Protein AF-X1SQZ1-F1 (afdb_monomer)

Mean predicted aligned error: 6.42 Å

Secondary structure (DSSP, 8-state):
-----------SSTTHHHHHTT-------PPPS-GGGTTTTTTSTT--GGG--HHHHHHHHHHHHHHHHHHTT-SSPPPPPPHHHHHHHHHHTT-HHHHHHTT-----SS--TT-

Sequence (115 aa):
MTPSISQDIVSASDNYPFFCKGIPSLCIFRKNPDPRLGRGYGHTSADTFDKIDPLDAKLSLAFALVFISHFSNIERLPEKLAQREVIEILQNNKLEESLKKLEKWPFNNTSSPFF

Foldseek 3Di:
DDDDDDLADDCPDPCNVVVLQQHDDDDDDDDDPDCVCPPPCPPHPPPDPVPDDPVVVVVVVVVVVVVVVVVVPDPDDDDGDDNVVSVVSCVVNVNQVVCVVVVNDPDDPDDDPPD

Structure (mmCIF, N/CA/C/O backbone):
data_AF-X1SQZ1-F1
#
_entry.id   AF-X1SQZ1-F1
#
loop_
_atom_site.group_PDB
_atom_site.id
_atom_site.type_symbol
_atom_site.label_atom_id
_atom_site.label_alt_id
_atom_site.label_comp_id
_atom_site.label_asym_id
_atom_site.label_entity_id
_atom_site.label_seq_id
_atom_site.pdbx_PDB_ins_code
_atom_site.Cartn_x
_atom_site.Cartn_y
_atom_site.Cartn_z
_atom_site.occupancy
_atom_site.B_iso_or_equiv
_atom_site.auth_seq_id
_atom_site.auth_comp_id
_atom_site.auth_asym_id
_atom_site.auth_atom_id
_atom_site.pdbx_PDB_model_num
ATOM 1 N N . MET A 1 1 ? 20.198 -4.141 2.141 1.00 60.88 1 MET A N 1
ATOM 2 C CA . MET A 1 1 ? 19.161 -3.089 2.109 1.00 60.88 1 MET A CA 1
ATOM 3 C C . MET A 1 1 ? 18.489 -3.079 3.470 1.00 60.88 1 MET A C 1
ATOM 5 O O . MET A 1 1 ? 18.022 -4.131 3.884 1.00 60.88 1 MET A O 1
ATOM 9 N N . THR A 1 2 ? 18.521 -1.968 4.204 1.00 68.88 2 THR A N 1
ATOM 10 C CA . THR A 1 2 ? 17.888 -1.901 5.532 1.00 68.88 2 THR A CA 1
ATOM 11 C C . THR A 1 2 ? 16.415 -1.536 5.351 1.00 68.88 2 THR A C 1
ATOM 13 O O . THR A 1 2 ? 16.147 -0.531 4.686 1.00 68.88 2 THR A O 1
ATOM 16 N N . PRO A 1 3 ? 15.460 -2.325 5.877 1.00 76.94 3 PRO A N 1
ATOM 17 C CA . PRO A 1 3 ? 14.054 -1.946 5.839 1.00 76.94 3 PRO A CA 1
ATOM 18 C C . PRO A 1 3 ? 13.849 -0.633 6.604 1.00 76.94 3 PRO A C 1
ATOM 20 O O . PRO A 1 3 ? 14.527 -0.363 7.59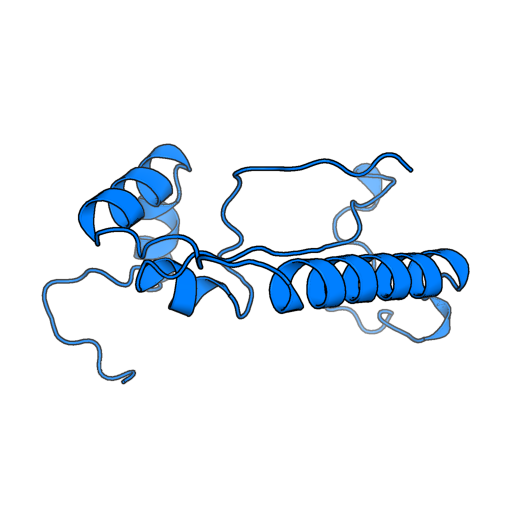5 1.00 76.94 3 PRO A O 1
ATOM 23 N N . SER A 1 4 ? 12.916 0.191 6.136 1.00 84.38 4 SER A N 1
ATOM 24 C CA . SER A 1 4 ? 12.542 1.447 6.785 1.00 84.38 4 SER A CA 1
ATOM 25 C C . SER A 1 4 ? 11.033 1.523 6.917 1.00 84.38 4 SER A C 1
ATOM 27 O O . SER A 1 4 ? 10.321 1.150 5.986 1.00 84.38 4 SER A O 1
ATOM 29 N N . ILE A 1 5 ? 10.562 2.046 8.042 1.00 87.25 5 ILE A N 1
ATOM 30 C CA . ILE A 1 5 ? 9.144 2.286 8.297 1.00 87.25 5 ILE A CA 1
ATOM 31 C C . ILE A 1 5 ? 8.864 3.766 8.028 1.00 87.25 5 ILE A C 1
ATOM 33 O O . ILE A 1 5 ? 9.638 4.622 8.456 1.00 87.25 5 ILE A O 1
ATOM 37 N N . SER A 1 6 ? 7.776 4.053 7.316 1.00 86.94 6 SER A N 1
ATOM 38 C CA . SER A 1 6 ? 7.252 5.409 7.130 1.00 86.94 6 SER A CA 1
ATOM 39 C C . SER A 1 6 ? 5.815 5.488 7.642 1.00 86.94 6 SER A C 1
ATOM 41 O O . SER A 1 6 ? 5.105 4.483 7.650 1.00 86.94 6 SER A O 1
ATOM 43 N N . GLN A 1 7 ? 5.405 6.684 8.065 1.00 87.62 7 GLN A N 1
ATOM 44 C CA . GLN A 1 7 ? 4.016 7.021 8.394 1.00 87.62 7 GLN A CA 1
ATOM 45 C C . GLN A 1 7 ? 3.293 7.714 7.226 1.00 87.62 7 GLN A C 1
ATOM 47 O O . GLN A 1 7 ? 2.155 8.155 7.387 1.00 87.62 7 GLN A O 1
ATOM 52 N N . ASP A 1 8 ? 3.938 7.801 6.058 1.00 88.94 8 ASP A N 1
ATOM 53 C CA . ASP A 1 8 ? 3.327 8.358 4.854 1.00 88.94 8 ASP A CA 1
ATOM 54 C C . ASP A 1 8 ? 2.103 7.539 4.431 1.00 88.94 8 ASP A C 1
ATOM 56 O O . ASP A 1 8 ? 2.113 6.303 4.417 1.00 88.94 8 ASP A O 1
ATOM 60 N N . ILE A 1 9 ? 1.051 8.237 4.012 1.00 91.19 9 ILE A N 1
ATOM 61 C CA . ILE A 1 9 ? -0.181 7.596 3.555 1.00 91.19 9 ILE A CA 1
ATOM 62 C C . ILE A 1 9 ? -0.108 7.305 2.056 1.00 91.19 9 ILE A C 1
ATOM 64 O O . ILE A 1 9 ? -0.047 8.207 1.219 1.00 91.19 9 ILE A O 1
ATOM 68 N N . VAL A 1 10 ? -0.194 6.020 1.710 1.00 89.62 10 VAL A N 1
ATOM 69 C CA . VAL A 1 10 ? -0.298 5.550 0.325 1.00 89.62 10 VAL A CA 1
ATOM 70 C C . VAL A 1 10 ? -1.764 5.600 -0.112 1.00 89.62 10 VAL A C 1
ATOM 72 O O . VAL A 1 10 ? -2.532 4.681 0.147 1.00 89.62 10 VAL A O 1
ATOM 75 N N . SER A 1 11 ? -2.168 6.688 -0.772 1.00 90.12 11 SER A N 1
ATOM 76 C CA . SER A 1 11 ? -3.554 6.894 -1.236 1.00 90.12 11 SER A CA 1
ATOM 77 C C . SER A 1 11 ? -3.877 6.278 -2.604 1.00 90.12 11 SER A C 1
ATOM 79 O O . SER A 1 11 ? -5.022 6.309 -3.052 1.00 90.12 11 SER A O 1
ATOM 81 N N . ALA A 1 12 ? -2.871 5.727 -3.283 1.00 88.31 12 ALA A N 1
ATOM 82 C CA . ALA A 1 12 ? -2.979 5.114 -4.606 1.00 88.31 12 ALA A CA 1
ATOM 83 C C . ALA A 1 12 ? -2.655 3.609 -4.552 1.00 88.31 12 ALA A C 1
ATOM 85 O O . ALA A 1 12 ? -1.843 3.119 -5.331 1.00 88.31 12 ALA A O 1
ATOM 86 N N . SER A 1 13 ? -3.249 2.908 -3.585 1.00 90.75 13 SER A N 1
ATOM 87 C CA . SER A 1 13 ? -3.163 1.456 -3.404 1.00 90.75 13 SER A CA 1
ATOM 88 C C . SER A 1 13 ? -4.441 0.937 -2.733 1.00 90.75 13 SER A C 1
ATOM 90 O O . SER A 1 13 ? -5.232 1.718 -2.194 1.00 90.75 13 SER A O 1
ATOM 92 N N . ASP A 1 14 ? -4.644 -0.377 -2.752 1.00 91.94 14 ASP A N 1
ATOM 93 C CA . ASP A 1 14 ? -5.883 -1.032 -2.309 1.00 91.94 14 ASP A CA 1
ATOM 94 C C . ASP A 1 14 ? -6.128 -0.938 -0.798 1.00 91.94 14 ASP A C 1
ATOM 96 O O . ASP A 1 14 ? -7.251 -1.114 -0.329 1.00 91.94 14 ASP A O 1
ATOM 100 N N . ASN A 1 15 ? -5.098 -0.627 -0.007 1.00 92.25 15 ASN A N 1
ATOM 101 C CA . ASN A 1 15 ? -5.245 -0.434 1.436 1.00 92.25 15 ASN A CA 1
ATOM 102 C C . ASN A 1 15 ? -6.032 0.843 1.783 1.00 92.25 15 ASN A C 1
ATOM 104 O O . ASN A 1 15 ? -6.589 0.946 2.878 1.00 92.25 15 ASN A O 1
ATOM 108 N N . TYR A 1 16 ? -6.058 1.828 0.880 1.00 93.44 16 TYR A N 1
ATOM 109 C CA . TYR A 1 16 ? -6.527 3.174 1.194 1.00 93.44 16 TYR A CA 1
ATOM 110 C C . TYR A 1 16 ? -8.000 3.228 1.641 1.00 93.44 16 TYR A C 1
ATOM 112 O O . TYR A 1 16 ? -8.265 3.827 2.684 1.00 93.44 16 TYR A O 1
ATOM 120 N N . PRO A 1 17 ? -8.966 2.558 0.976 1.00 93.50 17 PRO A N 1
ATOM 121 C CA . PRO A 1 17 ? -10.352 2.537 1.446 1.00 93.50 17 PRO A CA 1
ATOM 122 C C . PRO A 1 17 ? -10.517 1.949 2.856 1.00 93.50 17 PRO A C 1
ATOM 124 O O . PRO A 1 17 ? -11.337 2.442 3.632 1.00 93.50 17 PRO A O 1
ATOM 127 N N . PHE A 1 18 ? -9.717 0.941 3.225 1.00 94.44 18 PHE A N 1
ATOM 128 C CA . PHE A 1 18 ? -9.725 0.360 4.573 1.00 94.44 18 PHE A CA 1
ATOM 129 C C . PHE A 1 18 ? -9.197 1.358 5.606 1.00 94.44 18 PHE A C 1
ATOM 131 O O . PHE A 1 18 ? -9.842 1.577 6.635 1.00 94.44 18 PHE A O 1
ATOM 138 N N . PHE A 1 19 ? -8.089 2.034 5.290 1.00 94.88 19 PHE A N 1
ATOM 139 C CA . PHE A 1 19 ? -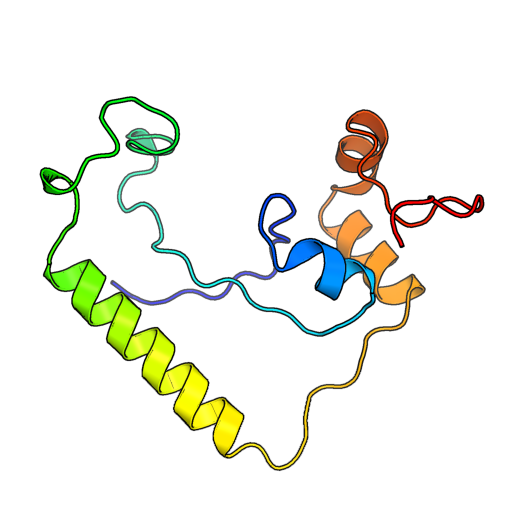7.565 3.129 6.105 1.00 94.88 19 PHE A CA 1
ATOM 140 C C . PHE A 1 19 ? -8.601 4.248 6.297 1.00 94.88 19 PHE A C 1
ATOM 142 O O . PHE A 1 19 ? -8.807 4.703 7.419 1.00 94.88 19 PHE A O 1
ATOM 149 N N . CYS A 1 20 ? -9.324 4.644 5.244 1.00 94.75 20 CYS A N 1
ATOM 150 C CA . CYS A 1 20 ? -10.387 5.652 5.333 1.00 94.75 20 CYS A CA 1
ATOM 151 C C . CYS A 1 20 ? -11.538 5.229 6.248 1.00 94.75 20 CYS A C 1
ATOM 153 O O . CYS A 1 20 ? -12.197 6.071 6.857 1.00 94.75 20 CYS A O 1
ATOM 155 N N . LYS A 1 21 ? -11.776 3.921 6.371 1.00 95.12 21 LYS A N 1
ATOM 156 C CA . LYS A 1 21 ? -12.720 3.366 7.339 1.00 95.12 21 LYS A CA 1
ATOM 157 C C . LYS A 1 21 ? -12.116 3.233 8.733 1.00 95.12 21 LYS A C 1
ATOM 159 O O . LYS A 1 21 ? -12.833 2.763 9.597 1.00 95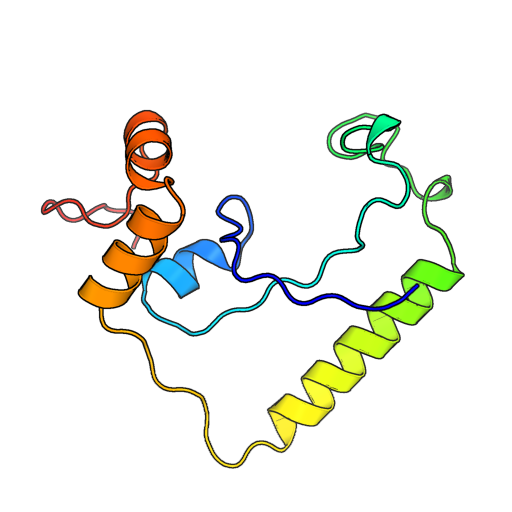.12 21 LYS A O 1
ATOM 164 N N . GLY A 1 22 ? -10.872 3.637 8.980 1.00 95.81 22 GLY A N 1
ATOM 165 C CA . GLY A 1 22 ? -10.188 3.540 10.272 1.00 95.81 22 GLY A CA 1
ATOM 166 C C . GLY A 1 22 ? -9.545 2.181 10.541 1.00 95.81 22 GLY A C 1
ATOM 167 O O . GLY A 1 22 ? -9.081 1.939 11.649 1.00 95.81 22 GLY A O 1
ATOM 168 N N . ILE A 1 23 ? -9.523 1.273 9.563 1.00 94.81 23 ILE A N 1
ATOM 169 C CA . ILE A 1 23 ? -8.891 -0.037 9.726 1.00 94.81 23 ILE A CA 1
ATOM 170 C C . ILE A 1 23 ? -7.368 0.155 9.643 1.00 94.81 23 ILE A C 1
ATOM 172 O O . ILE A 1 23 ? -6.886 0.684 8.635 1.00 94.81 23 ILE A O 1
ATOM 176 N N . PRO A 1 24 ? -6.600 -0.266 10.666 1.00 89.88 24 PRO A N 1
ATOM 177 C CA . PRO A 1 24 ? -5.144 -0.248 10.622 1.00 89.88 24 PRO A CA 1
ATOM 178 C C . PRO A 1 24 ? -4.643 -0.996 9.387 1.00 89.88 24 PRO A C 1
ATOM 180 O O . PRO A 1 24 ? -5.023 -2.140 9.142 1.00 89.88 24 PRO A O 1
ATOM 183 N N . SER A 1 25 ? -3.806 -0.340 8.589 1.00 88.88 25 SER A N 1
ATOM 184 C CA . SER A 1 25 ? -3.302 -0.897 7.336 1.00 88.88 25 SER A CA 1
ATOM 185 C C . SER A 1 25 ? -1.821 -0.592 7.177 1.00 88.88 25 SER A C 1
ATOM 187 O O . SER A 1 25 ? -1.319 0.391 7.721 1.00 88.88 25 SER A O 1
ATOM 189 N N . LEU A 1 26 ? -1.127 -1.442 6.428 1.00 87.19 26 LEU A N 1
ATOM 190 C CA . LEU A 1 26 ? 0.275 -1.263 6.084 1.00 87.19 26 LEU A CA 1
ATOM 191 C C . LEU A 1 26 ? 0.469 -1.551 4.598 1.00 87.19 26 LEU A C 1
ATOM 193 O O . LEU A 1 26 ? -0.201 -2.413 4.031 1.00 87.19 26 LEU A O 1
ATOM 197 N N . CYS A 1 27 ? 1.416 -0.851 3.984 1.00 88.19 27 CYS A N 1
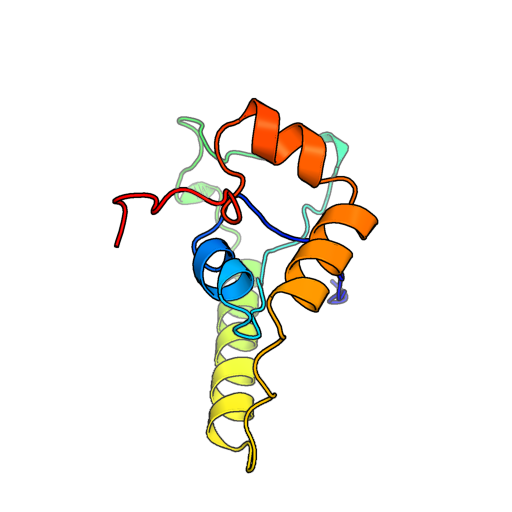ATOM 198 C CA . CYS A 1 27 ? 1.890 -1.159 2.642 1.00 88.19 27 CYS A CA 1
ATOM 199 C C . CYS A 1 27 ? 3.354 -1.561 2.705 1.00 88.19 27 CYS A C 1
ATOM 201 O O . CYS A 1 27 ? 4.166 -0.876 3.325 1.00 88.19 27 CYS A O 1
ATOM 203 N N . ILE A 1 28 ? 3.688 -2.646 2.013 1.00 86.44 28 ILE A N 1
ATOM 204 C CA . ILE A 1 28 ? 5.067 -3.086 1.833 1.00 86.44 28 ILE A CA 1
ATOM 205 C C . ILE A 1 28 ? 5.417 -2.852 0.372 1.00 86.44 28 ILE A C 1
ATOM 207 O O . ILE A 1 28 ? 4.788 -3.409 -0.523 1.00 86.44 28 ILE A O 1
ATOM 211 N N . PHE A 1 29 ? 6.424 -2.024 0.136 1.00 84.44 29 PHE A N 1
ATOM 212 C CA . PHE A 1 29 ? 6.960 -1.774 -1.193 1.00 84.44 29 PHE A CA 1
ATOM 213 C C . PHE A 1 29 ? 8.482 -1.802 -1.144 1.00 84.44 29 PHE A C 1
ATOM 215 O O . PHE A 1 29 ? 9.107 -1.447 -0.141 1.00 84.44 29 PHE A O 1
ATOM 222 N N . ARG A 1 30 ? 9.095 -2.212 -2.254 1.00 79.62 30 ARG A N 1
ATOM 223 C CA . ARG A 1 30 ? 10.535 -2.054 -2.436 1.00 79.62 30 ARG A CA 1
ATOM 224 C C . ARG A 1 30 ? 10.833 -0.559 -2.531 1.00 79.62 30 ARG A C 1
ATOM 226 O O . ARG A 1 30 ? 10.257 0.145 -3.356 1.00 79.62 30 ARG A O 1
ATOM 233 N N . LYS A 1 31 ? 11.749 -0.065 -1.700 1.00 74.00 31 LYS A N 1
ATOM 234 C CA . LYS A 1 31 ? 12.252 1.305 -1.834 1.00 74.00 31 LYS A CA 1
ATOM 235 C C . LYS A 1 31 ? 13.060 1.403 -3.130 1.00 74.00 31 LYS A C 1
ATOM 237 O O . LYS A 1 31 ? 13.950 0.585 -3.344 1.00 74.00 31 LYS A O 1
ATOM 242 N N . ASN A 1 32 ? 12.784 2.394 -3.979 1.00 68.25 32 ASN A N 1
ATOM 243 C CA . ASN A 1 32 ? 13.610 2.605 -5.169 1.00 68.25 32 ASN A CA 1
ATOM 244 C C . ASN A 1 32 ? 15.061 2.884 -4.739 1.00 68.25 32 ASN A C 1
ATOM 246 O O . ASN A 1 32 ? 15.284 3.801 -3.943 1.00 68.25 32 ASN A O 1
ATOM 250 N N . PRO A 1 33 ? 16.046 2.101 -5.219 1.00 60.34 33 PRO A N 1
ATOM 251 C CA . PRO A 1 33 ? 17.436 2.264 -4.806 1.00 60.34 33 PRO A CA 1
ATOM 252 C C . PRO A 1 33 ? 18.059 3.542 -5.377 1.00 60.34 33 PRO A C 1
ATOM 254 O O . PRO A 1 33 ? 18.986 4.079 -4.777 1.00 60.34 33 PRO A O 1
ATOM 257 N N . ASP A 1 34 ? 17.531 4.050 -6.496 1.00 67.44 34 ASP A N 1
ATOM 258 C CA . ASP A 1 34 ? 18.008 5.273 -7.130 1.00 67.44 34 ASP A CA 1
ATOM 259 C C . ASP A 1 34 ? 16.847 6.248 -7.398 1.00 67.44 34 ASP A C 1
ATOM 261 O O . ASP A 1 34 ? 16.071 6.042 -8.337 1.00 67.44 34 ASP A O 1
ATOM 265 N N . PRO A 1 35 ? 16.711 7.328 -6.608 1.00 61.50 35 PRO A N 1
ATOM 266 C CA . PRO A 1 35 ? 15.682 8.341 -6.833 1.00 61.50 35 PRO A CA 1
ATOM 267 C C . PRO A 1 35 ? 15.847 9.082 -8.172 1.00 61.50 35 PRO A C 1
ATOM 269 O O . PRO A 1 35 ? 14.881 9.674 -8.653 1.00 61.50 35 PRO A O 1
ATOM 272 N N . ARG A 1 36 ? 17.024 9.019 -8.818 1.00 64.06 36 ARG A N 1
ATOM 273 C CA . ARG A 1 36 ? 17.259 9.599 -10.155 1.00 64.06 36 ARG A CA 1
ATOM 274 C C . ARG A 1 36 ? 16.565 8.811 -11.266 1.00 64.06 36 ARG A C 1
ATOM 276 O O . ARG A 1 36 ? 16.289 9.377 -12.316 1.00 64.06 36 ARG A O 1
ATOM 283 N N . LEU A 1 37 ? 16.255 7.533 -11.034 1.00 67.44 37 LEU A N 1
ATOM 284 C CA . LEU A 1 37 ? 15.511 6.683 -11.973 1.00 67.44 37 LEU A CA 1
ATOM 285 C C . LEU A 1 37 ? 13.987 6.909 -11.898 1.00 67.44 37 LEU A C 1
ATOM 287 O O . LEU A 1 37 ? 13.217 6.235 -12.584 1.00 67.44 37 LEU A O 1
ATOM 291 N N . GLY A 1 38 ? 13.530 7.852 -11.066 1.00 72.31 38 GLY A N 1
ATOM 292 C CA . GLY A 1 38 ? 12.117 8.186 -10.924 1.00 72.31 38 GLY A CA 1
ATOM 293 C C . GLY A 1 38 ? 11.290 7.015 -10.386 1.00 72.31 38 GLY A C 1
ATOM 294 O O . GLY A 1 38 ? 11.639 6.402 -9.376 1.00 72.31 38 GLY A O 1
ATOM 295 N N . ARG A 1 39 ? 10.163 6.718 -11.048 1.00 72.69 39 ARG A N 1
ATOM 296 C CA . ARG A 1 39 ? 9.249 5.617 -10.683 1.00 72.69 39 ARG A CA 1
ATOM 297 C C . ARG A 1 39 ? 9.658 4.252 -11.262 1.00 72.69 39 ARG A C 1
ATOM 299 O O . ARG A 1 39 ? 8.934 3.282 -11.060 1.00 72.69 39 ARG A O 1
ATOM 306 N N . GLY A 1 40 ? 10.809 4.152 -11.931 1.00 83.50 40 GLY A N 1
ATOM 307 C CA . GLY A 1 40 ? 11.235 2.923 -12.604 1.00 83.50 40 GLY A CA 1
ATOM 308 C C . GLY A 1 40 ? 10.376 2.613 -13.834 1.00 83.50 40 GLY A C 1
ATOM 309 O O . GLY A 1 40 ? 9.971 3.526 -14.548 1.00 83.50 40 GLY A O 1
ATOM 310 N N . TYR A 1 41 ? 10.107 1.327 -14.078 1.00 88.38 41 TYR A N 1
ATOM 311 C CA . TYR A 1 41 ? 9.367 0.854 -15.258 1.00 88.38 41 TYR A CA 1
ATOM 312 C C . TYR A 1 41 ? 7.840 0.834 -15.091 1.00 88.38 41 TYR A C 1
ATOM 314 O O . TYR A 1 41 ? 7.136 0.596 -16.070 1.00 88.38 41 TYR A O 1
ATOM 322 N N . GLY A 1 42 ? 7.319 1.094 -13.888 1.00 86.56 42 GLY A N 1
ATOM 323 C CA . GLY A 1 42 ? 5.885 1.002 -13.612 1.00 86.56 42 GLY A CA 1
ATOM 324 C C . GLY A 1 42 ? 5.050 1.894 -14.534 1.00 86.56 42 GLY A C 1
ATOM 325 O O . GLY A 1 42 ? 5.416 3.040 -14.794 1.00 86.56 42 GLY A O 1
ATOM 326 N N . HIS A 1 43 ? 3.909 1.372 -14.996 1.00 88.69 43 HIS A N 1
ATOM 327 C CA . HIS A 1 43 ? 3.002 2.049 -15.940 1.00 88.69 43 HIS A CA 1
ATOM 328 C C . HIS A 1 43 ? 3.638 2.335 -17.318 1.00 88.69 43 HIS A C 1
ATOM 330 O O . HIS A 1 43 ? 3.212 3.249 -18.026 1.00 88.69 43 HIS A O 1
ATOM 336 N N . THR A 1 44 ? 4.645 1.555 -17.721 1.00 90.56 44 THR A N 1
ATOM 337 C CA . THR A 1 44 ? 5.235 1.607 -19.067 1.00 90.56 44 THR A CA 1
ATOM 338 C C . THR A 1 44 ? 5.180 0.236 -19.731 1.00 90.56 44 THR A C 1
ATOM 340 O O . THR A 1 44 ? 5.033 -0.784 -19.064 1.00 90.56 44 THR A O 1
ATOM 343 N N . SER A 1 45 ? 5.361 0.187 -21.051 1.00 95.00 45 SER A N 1
ATOM 344 C CA . SER A 1 45 ? 5.516 -1.084 -21.772 1.00 95.00 45 SER A CA 1
ATOM 345 C C . SER A 1 45 ? 6.791 -1.852 -21.401 1.00 95.00 45 SER A C 1
ATOM 347 O O . SER A 1 45 ? 6.923 -3.012 -21.777 1.00 95.00 45 SER A O 1
ATOM 349 N N . ALA A 1 46 ? 7.724 -1.221 -20.680 1.00 92.12 46 ALA A N 1
ATOM 350 C CA . ALA A 1 46 ? 8.948 -1.839 -20.186 1.00 92.12 46 ALA A CA 1
ATOM 351 C C . ALA A 1 46 ? 8.782 -2.494 -18.799 1.00 92.12 46 ALA A C 1
ATOM 353 O O . ALA A 1 46 ? 9.766 -2.991 -18.252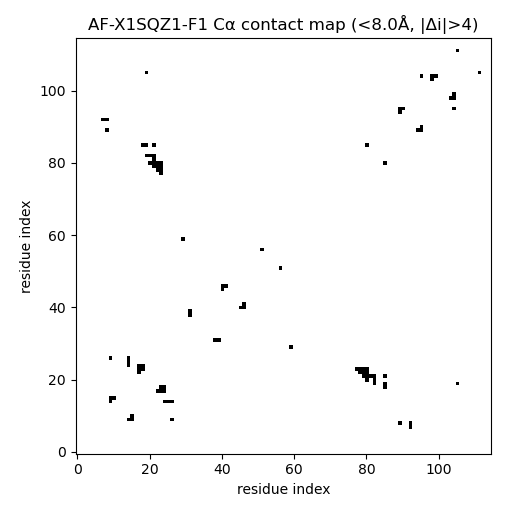 1.00 92.12 46 ALA A O 1
ATOM 354 N N . ASP A 1 47 ? 7.571 -2.492 -18.223 1.00 91.25 47 ASP A N 1
ATOM 355 C CA . ASP A 1 47 ? 7.236 -3.234 -16.999 1.00 91.25 47 ASP A CA 1
ATOM 356 C C . ASP A 1 47 ? 7.108 -4.738 -17.300 1.00 91.25 47 ASP A C 1
ATOM 358 O O . ASP A 1 47 ? 6.019 -5.300 -17.426 1.00 91.25 47 ASP A O 1
ATOM 362 N N . THR A 1 48 ? 8.256 -5.371 -17.541 1.00 94.38 48 THR A N 1
ATOM 363 C CA . THR A 1 48 ? 8.368 -6.737 -18.059 1.00 94.38 48 THR A CA 1
ATOM 364 C C . THR A 1 48 ? 9.148 -7.647 -17.111 1.00 94.38 48 THR A C 1
ATOM 366 O O . THR A 1 48 ? 9.916 -7.204 -16.256 1.00 94.38 48 THR A O 1
ATOM 369 N N . PHE A 1 49 ? 8.958 -8.961 -17.267 1.00 95.38 49 PHE A N 1
ATOM 370 C CA . PHE A 1 49 ? 9.522 -9.984 -16.379 1.00 95.38 49 PHE A CA 1
ATOM 371 C C . PHE A 1 49 ? 11.050 -9.911 -16.232 1.00 95.38 49 PHE A C 1
ATOM 373 O O . PHE A 1 49 ? 11.578 -10.144 -15.149 1.00 95.38 49 PHE A O 1
ATOM 380 N N . ASP A 1 50 ? 11.771 -9.537 -17.290 1.00 95.00 50 ASP A N 1
ATOM 381 C CA . ASP A 1 50 ? 13.233 -9.410 -17.279 1.00 95.00 50 ASP A CA 1
ATOM 382 C C . ASP A 1 50 ? 13.753 -8.279 -16.370 1.00 95.00 50 ASP A C 1
ATOM 384 O O . ASP A 1 50 ? 14.958 -8.191 -16.135 1.00 95.00 50 ASP A O 1
ATOM 388 N N . LYS A 1 51 ? 12.869 -7.419 -15.844 1.00 90.12 51 LYS A N 1
ATOM 389 C CA . LYS A 1 51 ? 13.213 -6.360 -14.880 1.00 90.12 51 LYS A CA 1
ATOM 390 C C . LYS A 1 51 ? 13.078 -6.799 -13.422 1.00 90.12 51 LYS A C 1
ATOM 392 O O . LYS A 1 51 ? 13.441 -6.035 -12.525 1.00 90.12 51 LYS A O 1
ATOM 397 N N . ILE A 1 52 ? 12.563 -8.004 -13.174 1.00 89.31 52 ILE A N 1
ATOM 398 C CA . ILE A 1 52 ? 12.448 -8.562 -11.827 1.00 89.31 52 ILE A CA 1
ATOM 399 C C . ILE A 1 52 ? 13.824 -9.045 -11.372 1.00 89.31 52 ILE A C 1
ATOM 401 O O . ILE A 1 52 ? 14.413 -9.944 -11.967 1.00 89.31 52 ILE A O 1
ATOM 405 N N . ASP A 1 53 ? 14.309 -8.481 -10.269 1.00 89.56 53 ASP A N 1
ATOM 406 C CA . ASP A 1 53 ? 15.492 -8.989 -9.584 1.00 89.56 53 ASP A CA 1
ATOM 407 C C . ASP A 1 53 ? 15.116 -10.230 -8.739 1.00 89.56 53 ASP A C 1
ATOM 409 O O . ASP A 1 53 ? 14.242 -10.144 -7.865 1.00 89.56 53 ASP A O 1
ATOM 413 N N . PRO A 1 54 ? 15.743 -11.403 -8.969 1.00 93.06 54 PRO A N 1
ATOM 414 C CA . PRO A 1 54 ? 15.392 -12.625 -8.246 1.00 93.06 54 PRO A CA 1
ATOM 415 C C . PRO A 1 54 ? 15.666 -12.575 -6.740 1.00 93.06 54 PRO A C 1
ATOM 417 O O . PRO A 1 54 ? 15.005 -13.290 -5.981 1.00 93.06 54 PRO A O 1
ATOM 420 N N . LEU A 1 55 ? 16.653 -11.795 -6.289 1.00 90.31 55 LEU A N 1
ATOM 421 C CA . LEU A 1 55 ? 16.941 -11.633 -4.866 1.00 90.31 55 LEU A CA 1
ATOM 422 C C . LEU A 1 55 ? 15.858 -10.775 -4.214 1.00 90.31 55 LEU A C 1
ATOM 424 O O . LEU A 1 55 ? 15.334 -11.166 -3.170 1.00 90.31 55 LEU A O 1
ATOM 428 N N . ASP A 1 56 ? 15.471 -9.670 -4.847 1.00 86.81 56 ASP A N 1
ATOM 429 C CA . ASP A 1 56 ? 14.391 -8.821 -4.343 1.00 86.81 56 ASP A CA 1
ATOM 430 C C . ASP A 1 56 ? 13.065 -9.580 -4.263 1.00 86.81 56 ASP A C 1
ATOM 432 O O . ASP A 1 56 ? 12.390 -9.503 -3.240 1.00 86.81 56 ASP A O 1
ATOM 436 N N . ALA A 1 57 ? 12.725 -10.387 -5.273 1.00 89.56 57 ALA A N 1
ATOM 437 C CA . ALA A 1 57 ? 11.515 -11.212 -5.244 1.00 89.56 57 ALA A CA 1
ATOM 438 C C . ALA A 1 57 ? 11.503 -12.193 -4.054 1.00 89.56 57 ALA A C 1
ATOM 440 O O . ALA A 1 57 ? 10.499 -12.319 -3.347 1.00 89.56 57 ALA A O 1
ATOM 441 N N . LYS A 1 58 ? 12.637 -12.856 -3.785 1.00 92.75 58 LYS A N 1
ATOM 442 C CA . LYS A 1 58 ? 12.784 -13.762 -2.632 1.00 92.75 58 LYS A CA 1
ATOM 443 C C . LYS A 1 58 ? 12.682 -13.015 -1.305 1.00 92.75 58 LYS A C 1
ATOM 445 O O . LYS A 1 58 ? 12.036 -13.508 -0.383 1.00 92.75 58 LYS A O 1
ATOM 450 N N . LEU A 1 59 ? 13.295 -11.836 -1.203 1.00 90.12 59 LEU A N 1
ATOM 451 C CA . LEU A 1 59 ? 13.225 -11.007 -0.001 1.00 90.12 59 LEU A CA 1
ATOM 452 C C . LEU A 1 59 ? 11.800 -10.503 0.243 1.00 90.12 59 LEU A C 1
ATOM 454 O O . LEU A 1 59 ? 11.318 -10.601 1.368 1.00 90.12 59 LEU A O 1
ATOM 458 N N . SER A 1 60 ? 11.096 -10.039 -0.792 1.00 89.25 60 SER A N 1
ATOM 459 C CA . SER A 1 60 ? 9.686 -9.644 -0.698 1.00 89.25 60 SER A CA 1
ATOM 460 C C . SER A 1 60 ? 8.807 -10.785 -0.189 1.00 89.25 60 SER A C 1
ATOM 462 O O . SER A 1 60 ? 7.991 -10.567 0.707 1.00 89.25 60 SER A O 1
ATOM 464 N N . LEU A 1 61 ? 9.015 -12.008 -0.690 1.00 91.94 61 LEU A N 1
ATOM 465 C CA . LEU A 1 61 ? 8.311 -13.191 -0.194 1.00 91.94 61 LEU A CA 1
ATOM 466 C C . LEU A 1 61 ? 8.648 -13.486 1.275 1.00 91.94 61 LEU A C 1
ATOM 468 O O . LEU A 1 61 ? 7.744 -13.721 2.074 1.00 91.94 61 LEU A O 1
ATOM 472 N N . ALA A 1 62 ? 9.928 -13.439 1.650 1.00 92.38 62 ALA A N 1
ATOM 473 C CA . ALA A 1 62 ? 10.352 -13.658 3.031 1.00 92.38 62 ALA A CA 1
ATOM 474 C C . ALA A 1 62 ? 9.715 -12.639 3.992 1.00 92.38 62 ALA A C 1
ATOM 476 O O . ALA A 1 62 ? 9.200 -13.028 5.040 1.00 92.38 62 ALA A O 1
ATOM 477 N N . PHE A 1 63 ? 9.672 -11.355 3.616 1.00 89.62 63 PHE A N 1
ATOM 478 C CA . PHE A 1 63 ? 8.980 -10.328 4.397 1.00 89.62 63 PHE A CA 1
ATOM 479 C C . PHE A 1 63 ? 7.484 -10.623 4.516 1.00 89.62 63 PHE A C 1
ATOM 481 O O . PHE A 1 63 ? 6.965 -10.623 5.630 1.00 89.62 63 PHE A O 1
ATOM 488 N N . ALA A 1 64 ? 6.797 -10.933 3.413 1.00 89.62 64 ALA A N 1
ATOM 489 C CA . ALA A 1 64 ? 5.374 -11.271 3.454 1.00 89.62 64 ALA A CA 1
ATOM 490 C C . ALA A 1 64 ? 5.088 -12.449 4.404 1.00 89.62 64 ALA A C 1
ATOM 492 O O . ALA A 1 64 ? 4.161 -12.376 5.209 1.00 89.62 64 ALA A O 1
ATOM 493 N N . LEU A 1 65 ? 5.923 -13.493 4.381 1.00 93.19 65 LEU A N 1
ATOM 494 C CA . LEU A 1 65 ? 5.792 -14.650 5.271 1.00 93.19 65 LEU A CA 1
ATOM 495 C C . LEU A 1 65 ? 6.030 -14.301 6.743 1.00 93.19 65 LEU A C 1
ATOM 497 O O . LEU A 1 65 ? 5.273 -14.758 7.597 1.00 93.19 65 LEU A O 1
ATOM 501 N N . VAL A 1 66 ? 7.032 -13.472 7.055 1.00 91.06 66 VAL A N 1
ATOM 502 C CA . VAL A 1 66 ? 7.262 -12.992 8.430 1.00 91.06 66 VAL A CA 1
ATOM 503 C C . VAL A 1 66 ? 6.048 -12.214 8.937 1.00 91.06 66 VAL A C 1
ATOM 505 O O . VAL A 1 66 ? 5.610 -12.441 10.062 1.00 91.06 66 VAL A O 1
ATOM 508 N N . PHE A 1 67 ? 5.464 -11.348 8.104 1.00 87.81 67 PHE A N 1
ATOM 509 C CA . PHE A 1 67 ? 4.251 -10.608 8.449 1.00 87.81 67 PHE A CA 1
ATOM 510 C C . PHE A 1 67 ? 3.066 -11.547 8.688 1.00 87.81 67 PHE A C 1
ATOM 512 O O . PHE A 1 67 ? 2.450 -11.477 9.748 1.00 87.81 67 PHE A O 1
ATOM 519 N N . ILE A 1 68 ? 2.782 -12.467 7.764 1.00 90.31 68 ILE A N 1
ATOM 520 C CA . ILE A 1 68 ? 1.694 -13.446 7.921 1.00 90.31 68 ILE A CA 1
ATOM 521 C C . ILE A 1 68 ? 1.891 -14.267 9.199 1.00 90.31 68 ILE A C 1
ATOM 523 O O . ILE A 1 68 ? 0.955 -14.414 9.984 1.00 90.31 68 ILE A O 1
ATOM 527 N N . SER A 1 69 ? 3.108 -14.755 9.443 1.00 93.19 69 SER A N 1
ATOM 528 C CA . SER A 1 69 ? 3.437 -15.517 10.647 1.00 93.19 69 SER A CA 1
ATOM 529 C C . SER A 1 69 ? 3.236 -14.686 11.909 1.00 93.19 69 SER A C 1
ATOM 531 O O . SER A 1 69 ? 2.676 -15.189 12.876 1.00 93.19 69 SER A O 1
ATOM 533 N N . HIS A 1 70 ? 3.671 -13.426 11.926 1.00 89.69 70 HIS A N 1
ATOM 534 C CA . HIS A 1 70 ? 3.494 -12.561 13.088 1.00 89.69 70 HIS A CA 1
ATOM 535 C C . HIS A 1 70 ? 2.009 -12.289 13.351 1.00 89.69 70 HIS A C 1
ATOM 537 O O . HIS A 1 70 ? 1.532 -12.558 14.448 1.00 89.69 70 HIS A O 1
ATOM 543 N N . PHE A 1 71 ? 1.261 -11.854 12.330 1.00 86.50 71 PHE A N 1
ATOM 544 C CA . PHE A 1 71 ? -0.167 -11.536 12.434 1.00 86.50 71 PHE A CA 1
ATOM 545 C C . PHE A 1 71 ? -1.040 -12.748 12.777 1.00 86.50 71 PHE A C 1
ATOM 547 O O . PHE A 1 71 ? -2.054 -12.588 13.449 1.00 86.50 71 PHE A O 1
ATOM 554 N N . SER A 1 72 ? -0.629 -13.957 12.388 1.00 89.25 72 SER A N 1
ATOM 555 C CA . SER A 1 72 ? -1.327 -15.196 12.763 1.00 89.25 72 SER A CA 1
ATOM 556 C C . SER A 1 72 ? -1.174 -15.558 14.244 1.00 89.25 72 SER A C 1
ATOM 558 O O . SER A 1 72 ? -1.930 -16.385 14.742 1.00 89.25 72 SER A O 1
ATOM 560 N N . ASN A 1 73 ? -0.200 -14.965 14.941 1.00 89.88 73 ASN A N 1
ATOM 561 C CA . ASN A 1 73 ? 0.116 -15.257 16.340 1.00 89.88 73 ASN A CA 1
ATOM 562 C C . ASN A 1 73 ? -0.154 -14.074 17.282 1.00 89.88 73 ASN A C 1
ATOM 564 O O . ASN A 1 73 ? 0.204 -14.146 18.456 1.00 89.88 73 ASN A O 1
ATOM 568 N N . ILE A 1 74 ? -0.748 -12.974 16.806 1.00 91.31 74 ILE A N 1
ATOM 569 C CA . ILE A 1 74 ? -1.082 -11.866 17.706 1.00 91.31 74 ILE A CA 1
ATOM 570 C C . ILE A 1 74 ? -2.311 -12.230 18.537 1.00 91.31 74 ILE A C 1
ATOM 572 O O . ILE A 1 74 ? -3.311 -12.721 18.019 1.00 91.31 74 ILE A O 1
ATOM 576 N N . GLU A 1 75 ? -2.262 -11.927 19.828 1.00 92.94 75 GLU A N 1
ATOM 577 C CA . GLU A 1 75 ? -3.390 -12.165 20.736 1.00 92.94 75 GLU A CA 1
ATOM 578 C C . GLU A 1 75 ? -4.486 -11.101 20.591 1.00 92.94 75 GLU A C 1
ATOM 580 O O . GLU A 1 75 ? -5.656 -11.349 20.880 1.00 92.94 75 GLU A O 1
ATOM 585 N N . ARG A 1 76 ? -4.114 -9.898 20.133 1.00 90.38 76 ARG A N 1
ATOM 586 C CA . ARG A 1 76 ? -5.018 -8.756 19.997 1.00 90.38 76 ARG A CA 1
ATOM 587 C C . ARG A 1 76 ? -4.718 -7.969 18.729 1.00 90.38 76 ARG A C 1
ATOM 589 O O . ARG A 1 76 ? -3.601 -7.496 18.533 1.00 90.38 76 ARG A O 1
ATOM 596 N N . LEU A 1 77 ? -5.748 -7.784 17.906 1.00 86.12 77 LEU A N 1
ATOM 597 C CA . LEU A 1 77 ? -5.698 -6.893 16.750 1.00 86.12 77 LEU A CA 1
ATOM 598 C C . LEU A 1 77 ? -5.668 -5.422 17.196 1.00 86.12 77 LEU A C 1
ATOM 600 O O . LEU A 1 77 ? -6.304 -5.083 18.201 1.00 86.12 77 LEU A O 1
ATOM 604 N N . PRO A 1 78 ? -4.970 -4.538 16.460 1.00 88.31 78 PRO A N 1
ATOM 605 C CA . PRO A 1 78 ? -5.002 -3.116 16.757 1.00 88.31 78 PRO A CA 1
ATOM 606 C C . PRO A 1 78 ? -6.420 -2.565 16.590 1.00 88.31 78 PRO A C 1
ATOM 608 O O . PRO A 1 78 ? -7.195 -3.026 15.747 1.00 88.31 78 PRO A O 1
ATOM 611 N N . GLU A 1 79 ? -6.758 -1.574 17.408 1.00 93.88 79 GLU A N 1
ATOM 612 C CA . GLU A 1 79 ? -8.084 -0.972 17.373 1.00 93.88 79 GLU A CA 1
ATOM 613 C C . GLU A 1 79 ? -8.294 -0.140 16.112 1.00 93.88 79 GLU A C 1
ATOM 615 O O . GLU A 1 79 ? -7.370 0.419 15.518 1.00 93.88 79 GLU A O 1
ATOM 620 N N . LYS A 1 80 ? -9.559 -0.065 15.713 1.00 95.94 80 LYS A N 1
ATOM 621 C CA . LYS A 1 80 ? -10.001 0.781 14.618 1.00 95.94 80 LYS A CA 1
ATOM 622 C C . LYS A 1 80 ? -9.899 2.249 15.035 1.00 95.94 80 LYS A C 1
ATOM 624 O O . LYS A 1 80 ? -10.424 2.625 16.078 1.00 95.94 80 LYS A O 1
ATOM 629 N N . LEU A 1 81 ? -9.301 3.073 14.183 1.00 95.62 81 LEU A N 1
ATOM 630 C CA . LEU A 1 81 ? -9.257 4.522 14.354 1.00 95.62 81 LEU A CA 1
ATOM 631 C C . LEU A 1 81 ? -10.657 5.128 14.197 1.00 95.62 81 LEU A C 1
ATOM 633 O O . LEU A 1 81 ? -11.438 4.736 13.319 1.00 95.62 81 LEU A O 1
ATOM 637 N N . ALA A 1 82 ? -10.965 6.129 15.014 1.00 96.38 82 ALA A N 1
ATOM 638 C CA . ALA A 1 82 ? -12.131 6.972 14.822 1.00 96.38 82 ALA A CA 1
ATOM 639 C C . ALA A 1 82 ? -11.976 7.813 13.546 1.00 96.38 82 ALA A C 1
ATOM 641 O O . ALA A 1 82 ? -10.879 8.222 13.170 1.00 96.38 82 ALA A O 1
ATOM 642 N N . GLN A 1 83 ? -13.095 8.152 12.901 1.00 96.00 83 GLN A N 1
ATOM 643 C CA . GLN A 1 83 ? -13.079 8.954 11.671 1.00 96.00 83 GLN A CA 1
ATOM 644 C C . GLN A 1 83 ? -12.315 10.279 11.838 1.00 96.00 83 GLN A C 1
ATOM 646 O O . GLN A 1 83 ? -11.581 10.678 10.938 1.00 96.00 83 GLN A O 1
ATOM 651 N N . ARG A 1 84 ? -12.453 10.940 12.996 1.00 96.44 84 ARG A N 1
ATOM 652 C CA . ARG A 1 84 ? -11.722 12.179 13.304 1.00 96.44 84 ARG A CA 1
ATOM 653 C C . ARG A 1 84 ? -10.203 11.985 13.250 1.00 96.44 84 ARG A C 1
ATOM 655 O O . ARG A 1 84 ? -9.514 12.818 12.686 1.00 96.44 84 ARG A O 1
ATOM 662 N N . GLU A 1 85 ? -9.707 10.852 13.744 1.00 96.25 85 GLU A N 1
ATOM 663 C CA . GLU A 1 85 ? -8.275 10.537 13.777 1.00 96.25 85 GLU A CA 1
ATOM 664 C C . GLU A 1 85 ? -7.759 10.273 12.361 1.00 96.25 85 GLU A C 1
ATOM 666 O O . GLU A 1 85 ? -6.684 10.732 11.990 1.00 96.25 85 GLU A O 1
ATOM 671 N N . VAL A 1 86 ? -8.558 9.606 11.522 1.00 95.94 86 VAL A N 1
ATOM 672 C CA . VAL A 1 86 ? -8.224 9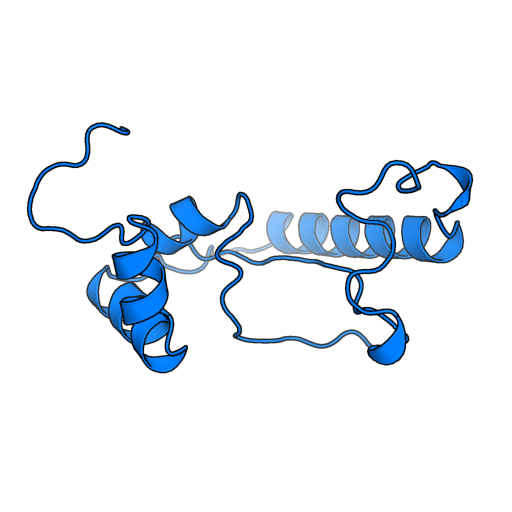.409 10.104 1.00 95.94 86 VAL A CA 1
ATOM 673 C C . VAL A 1 86 ? -8.141 10.746 9.359 1.00 95.94 86 VAL A C 1
ATOM 675 O O . VAL A 1 86 ? -7.214 10.959 8.576 1.00 95.94 86 VAL A O 1
ATOM 678 N N . ILE A 1 87 ? -9.082 11.662 9.613 1.00 95.88 87 ILE A N 1
ATOM 679 C CA . ILE A 1 87 ? -9.069 13.016 9.037 1.00 95.88 87 ILE A CA 1
ATOM 680 C C . ILE A 1 87 ? -7.822 13.783 9.495 1.00 95.88 87 ILE A C 1
ATOM 682 O O . ILE A 1 87 ? -7.111 14.324 8.648 1.00 95.88 87 ILE A O 1
ATOM 686 N N . GLU A 1 88 ? -7.517 13.768 10.796 1.00 96.19 88 GLU A N 1
ATOM 687 C CA . GLU A 1 88 ? -6.318 14.397 11.370 1.00 96.19 88 GLU A CA 1
ATOM 688 C C . GLU A 1 88 ? -5.034 13.851 10.719 1.00 96.19 88 GLU A C 1
ATOM 690 O O . GLU A 1 88 ? -4.157 14.621 10.324 1.00 96.19 88 GLU A O 1
ATOM 695 N N . ILE A 1 89 ? -4.932 12.532 10.515 1.00 95.19 89 ILE A N 1
ATOM 696 C CA . ILE A 1 89 ? -3.784 11.911 9.836 1.00 95.19 89 ILE A CA 1
ATOM 697 C C . ILE A 1 89 ? -3.652 12.417 8.393 1.00 95.19 89 ILE A C 1
ATOM 699 O O . ILE A 1 89 ? -2.550 12.778 7.969 1.00 95.19 89 ILE A O 1
ATOM 703 N N . LEU A 1 90 ? -4.746 12.475 7.627 1.00 95.00 90 LEU A N 1
ATOM 704 C CA . LEU A 1 90 ? -4.714 12.973 6.245 1.00 95.00 90 LEU A CA 1
ATOM 705 C C . LEU A 1 90 ? -4.336 14.458 6.163 1.00 95.00 90 LEU A C 1
ATOM 707 O O . LEU A 1 90 ? -3.620 14.859 5.241 1.00 95.00 90 LEU A O 1
ATOM 711 N N . GLN A 1 91 ? -4.791 15.262 7.122 1.00 95.06 91 GLN A N 1
ATOM 712 C CA . GLN A 1 91 ? -4.457 16.683 7.236 1.00 95.06 91 GLN A CA 1
ATOM 713 C C . GLN A 1 91 ? -2.982 16.892 7.574 1.00 95.06 91 GLN A C 1
ATOM 715 O O . GLN A 1 91 ? -2.296 17.647 6.882 1.00 95.06 91 GLN A O 1
ATOM 720 N N . ASN A 1 92 ? -2.464 16.156 8.559 1.00 95.38 92 ASN A N 1
ATOM 721 C CA . ASN A 1 92 ? -1.056 16.209 8.958 1.00 95.38 92 ASN A CA 1
ATOM 722 C C . ASN A 1 92 ? -0.113 15.777 7.821 1.00 95.38 92 ASN A C 1
ATOM 724 O O . ASN A 1 92 ? 0.985 16.313 7.686 1.00 95.38 92 ASN A O 1
ATOM 728 N N . ASN A 1 93 ? -0.573 14.874 6.949 1.00 93.69 93 ASN A N 1
ATOM 729 C CA . ASN A 1 93 ? 0.136 14.459 5.735 1.00 93.69 93 ASN A CA 1
ATOM 730 C C . ASN A 1 93 ? -0.090 15.393 4.527 1.00 93.69 93 ASN A C 1
ATOM 732 O O . ASN A 1 93 ? 0.377 15.098 3.428 1.00 93.69 93 ASN A O 1
ATOM 736 N N . LYS A 1 94 ? -0.793 16.525 4.699 1.00 95.06 94 LYS A N 1
ATOM 737 C CA . LYS A 1 94 ? -1.098 17.512 3.642 1.00 95.06 94 LYS A CA 1
ATOM 738 C C . LYS A 1 94 ? -1.832 16.910 2.433 1.00 95.06 94 LYS A C 1
ATOM 740 O O . LYS A 1 94 ? -1.642 17.345 1.296 1.00 95.06 94 LYS A O 1
ATOM 745 N N . LEU A 1 95 ? -2.677 15.905 2.666 1.00 94.56 95 LEU A N 1
ATOM 746 C CA . LEU A 1 95 ? -3.388 15.190 1.602 1.00 94.56 95 LEU A CA 1
ATOM 747 C C . LEU A 1 95 ? -4.796 15.718 1.337 1.00 94.56 95 LEU A C 1
ATOM 749 O O . LEU A 1 95 ? -5.320 15.474 0.255 1.00 94.56 95 LEU A O 1
ATOM 753 N N . GLU A 1 96 ? -5.408 16.440 2.277 1.00 94.44 96 GLU A N 1
ATOM 754 C CA . GLU A 1 96 ? -6.810 16.866 2.169 1.00 94.44 96 GLU A CA 1
ATOM 755 C C . GLU A 1 96 ? -7.108 17.638 0.878 1.00 94.44 96 GLU A C 1
ATOM 757 O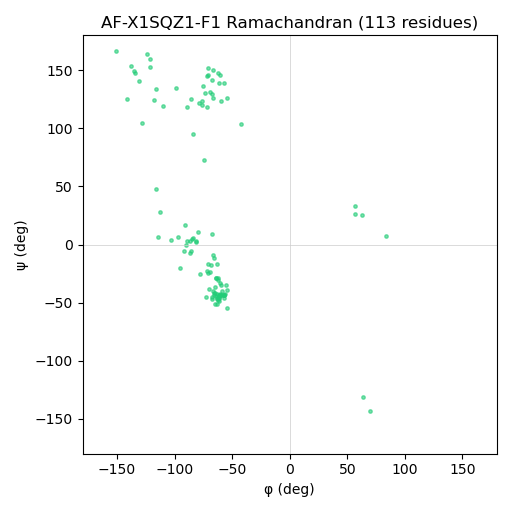 O . GLU A 1 96 ? -7.990 17.241 0.117 1.00 94.44 96 GLU A O 1
ATOM 762 N N . GLU A 1 97 ? -6.364 18.711 0.595 1.00 94.44 97 GLU A N 1
ATOM 763 C CA . GLU A 1 97 ? -6.610 19.529 -0.598 1.00 94.44 97 GLU A CA 1
ATOM 764 C C . GLU A 1 97 ? -6.447 18.726 -1.890 1.00 94.44 97 GLU A C 1
ATOM 766 O O . GLU A 1 97 ? -7.269 18.831 -2.800 1.00 94.44 97 GLU A O 1
ATOM 771 N N . SER A 1 98 ? -5.399 17.904 -1.965 1.00 93.81 98 SER A N 1
ATOM 772 C CA . SER A 1 98 ? -5.117 17.057 -3.126 1.00 93.81 98 SER A CA 1
ATOM 773 C C . SER A 1 98 ? -6.221 16.024 -3.340 1.00 93.81 98 SER A C 1
ATOM 775 O O . SER A 1 98 ? -6.695 15.848 -4.458 1.00 93.81 98 SER A O 1
ATOM 777 N N . LEU A 1 99 ? -6.679 15.372 -2.271 1.00 94.19 99 LEU A N 1
ATOM 778 C CA . LEU A 1 99 ? -7.757 14.387 -2.331 1.00 94.19 99 LEU A CA 1
ATOM 779 C C . LEU A 1 99 ? -9.090 15.027 -2.717 1.00 94.19 99 LEU A C 1
ATOM 781 O O . LEU A 1 99 ? -9.817 14.449 -3.517 1.00 94.19 99 LEU A O 1
ATOM 785 N N . LYS A 1 100 ? -9.397 16.224 -2.205 1.00 94.12 100 LYS A N 1
ATOM 786 C CA . LYS A 1 100 ? -10.590 16.984 -2.606 1.00 94.12 100 LYS A CA 1
ATOM 787 C C . LYS A 1 100 ? -10.545 17.365 -4.084 1.00 94.12 100 LYS A C 1
ATOM 789 O O . LYS A 1 100 ? -11.518 17.126 -4.789 1.00 94.12 100 LYS A O 1
ATOM 794 N N . LYS A 1 101 ? -9.410 17.886 -4.568 1.00 94.56 101 LYS A N 1
ATOM 795 C CA . LYS A 1 101 ? -9.208 18.229 -5.991 1.00 94.56 101 LYS A CA 1
ATOM 796 C C . LYS A 1 101 ? -9.340 17.022 -6.920 1.00 94.56 101 LYS A C 1
ATOM 798 O O . LYS A 1 101 ? -9.782 17.176 -8.048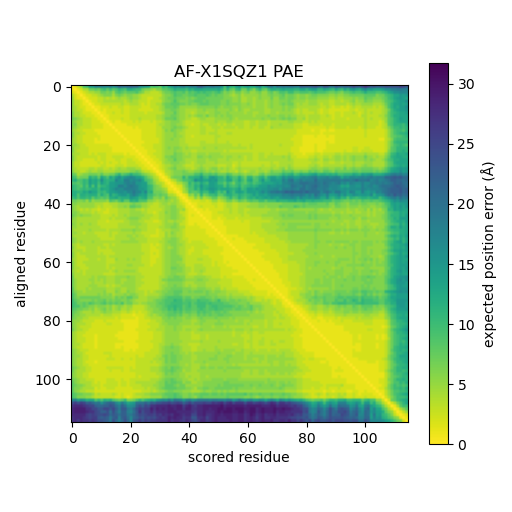 1.00 94.56 101 LYS A O 1
ATOM 803 N N . LEU A 1 102 ? -8.942 15.841 -6.450 1.00 91.31 102 LEU A N 1
ATOM 804 C CA . LEU A 1 102 ? -9.057 14.581 -7.186 1.00 91.31 102 LEU A CA 1
ATOM 805 C C . LEU A 1 102 ? -10.413 13.882 -6.995 1.00 91.31 102 LEU A C 1
ATOM 807 O O . LEU A 1 102 ? -10.558 12.761 -7.469 1.00 91.31 102 LEU A O 1
ATOM 811 N N . GLU A 1 103 ? -11.359 14.485 -6.264 1.00 90.69 103 GLU A N 1
ATOM 812 C CA . GLU A 1 103 ? -12.656 13.879 -5.911 1.00 90.69 103 GLU A CA 1
ATOM 813 C C . GLU A 1 103 ? -12.527 12.535 -5.161 1.00 90.69 103 GLU A C 1
ATOM 815 O O . GLU A 1 103 ? -13.415 11.688 -5.176 1.00 90.69 103 GLU A O 1
ATOM 820 N N . LYS A 1 104 ? -11.406 12.345 -4.454 1.00 89.50 104 LYS A N 1
ATOM 821 C CA . LYS A 1 104 ? -11.078 11.148 -3.660 1.00 89.50 104 LYS A CA 1
ATOM 822 C C . LYS A 1 104 ? -11.258 11.343 -2.155 1.00 89.50 104 LYS A C 1
ATOM 824 O O . LYS A 1 104 ? -10.916 10.452 -1.382 1.00 89.50 104 LYS A O 1
ATOM 829 N N . TRP A 1 105 ? -11.745 12.503 -1.716 1.00 92.19 105 TRP A N 1
ATOM 830 C CA . TRP A 1 105 ? -11.990 12.765 -0.299 1.00 92.19 105 TRP A CA 1
ATOM 831 C C . TRP A 1 105 ? -13.210 11.971 0.203 1.00 92.19 105 TRP A C 1
ATOM 833 O O . TRP A 1 105 ? -14.322 12.212 -0.268 1.00 92.19 105 TRP A O 1
ATOM 843 N N . PRO A 1 106 ? -13.053 11.052 1.172 1.00 88.50 106 PRO A N 1
ATOM 844 C CA . PRO A 1 106 ? -14.098 10.081 1.501 1.00 88.50 106 PRO A CA 1
ATOM 845 C C . PRO A 1 106 ? -15.092 10.557 2.577 1.00 88.50 106 PRO A C 1
ATOM 847 O O . PRO A 1 106 ? -15.991 9.801 2.935 1.00 88.50 106 PRO A O 1
ATOM 850 N N . PHE A 1 107 ? -14.941 11.774 3.119 1.00 90.12 107 PHE A N 1
ATOM 851 C CA . PHE A 1 107 ? -15.672 12.239 4.314 1.00 90.12 107 PHE A CA 1
ATOM 852 C C . PHE A 1 107 ? -16.676 13.371 4.052 1.00 90.12 107 PHE A C 1
ATOM 854 O O . PHE A 1 107 ? -16.933 14.188 4.934 1.00 90.12 107 PHE A O 1
ATOM 861 N N . ASN A 1 108 ? -17.233 13.466 2.846 1.00 80.19 108 ASN A N 1
ATOM 862 C CA . ASN A 1 108 ? -18.292 14.441 2.576 1.00 80.19 108 ASN A CA 1
ATOM 863 C C . ASN A 1 108 ? -19.608 14.030 3.270 1.00 80.19 108 ASN A C 1
ATOM 865 O O . ASN A 1 108 ? -19.936 12.850 3.340 1.00 80.19 108 ASN A O 1
ATOM 869 N N . ASN A 1 109 ? -20.393 15.012 3.737 1.00 55.00 109 ASN A N 1
ATOM 870 C CA . ASN A 1 109 ? -21.698 14.828 4.409 1.00 55.00 109 ASN A CA 1
ATOM 871 C C . ASN A 1 109 ? -22.823 14.278 3.507 1.00 55.00 109 ASN A C 1
ATOM 873 O O . ASN A 1 109 ? -23.987 14.262 3.899 1.00 55.00 109 ASN A O 1
ATOM 877 N N . THR A 1 110 ? -22.505 13.849 2.292 1.00 48.94 110 THR A N 1
ATOM 878 C CA . THR A 1 110 ? -23.450 13.221 1.374 1.00 48.94 110 THR A CA 1
ATOM 879 C C . THR A 1 110 ? -22.967 11.812 1.101 1.00 48.94 110 THR A C 1
ATOM 881 O O . THR A 1 110 ? -21.819 11.597 0.717 1.00 48.94 110 THR A O 1
ATOM 884 N N . SER A 1 111 ? -23.850 10.855 1.365 1.00 45.44 111 SER A N 1
ATOM 885 C CA . SER A 1 111 ? -23.694 9.434 1.089 1.00 45.44 111 SER A CA 1
ATOM 886 C C . SER A 1 111 ? -23.077 9.231 -0.297 1.00 45.44 111 SER A C 1
ATOM 888 O O . SER A 1 111 ? -23.745 9.419 -1.311 1.00 45.44 111 SER A O 1
ATOM 890 N N . SER A 1 112 ? -21.788 8.896 -0.353 1.00 41.16 112 SER A N 1
ATOM 891 C CA . SER A 1 112 ? -21.153 8.493 -1.606 1.00 41.16 112 SER A CA 1
ATOM 892 C C . SER A 1 112 ? -21.643 7.083 -1.963 1.00 41.16 112 SER A C 1
ATOM 894 O O . SER A 1 112 ? -21.591 6.212 -1.094 1.00 41.16 112 SER A O 1
ATOM 896 N N . PRO A 1 113 ? -22.108 6.837 -3.202 1.00 40.94 113 PRO A N 1
ATOM 897 C CA . PRO A 1 113 ? -22.824 5.619 -3.597 1.00 40.94 113 PRO A CA 1
ATOM 898 C C . PRO A 1 113 ? -21.910 4.414 -3.865 1.00 40.94 113 PRO A C 1
ATOM 900 O O . PRO A 1 113 ? -22.355 3.421 -4.431 1.00 40.94 113 PRO A O 1
ATOM 903 N N . PHE A 1 114 ? -20.624 4.493 -3.516 1.00 44.88 114 PHE A N 1
ATOM 904 C CA . PHE A 1 114 ? -19.664 3.422 -3.799 1.00 44.88 114 PHE A CA 1
ATOM 905 C C . PHE A 1 114 ? -19.523 2.382 -2.681 1.00 44.88 114 PHE A C 1
ATOM 907 O O 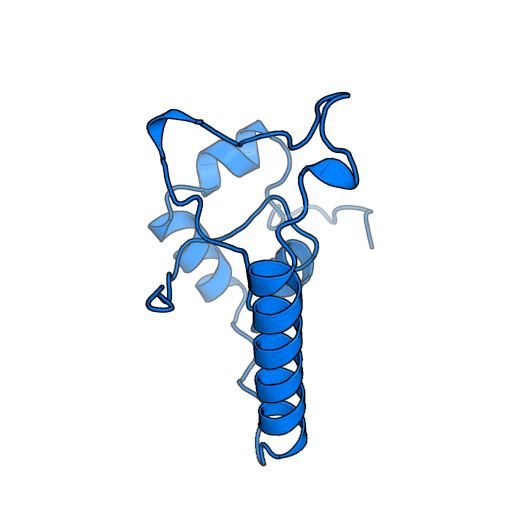. PHE A 1 114 ? -18.567 1.612 -2.712 1.00 44.88 114 PHE A O 1
ATOM 914 N N . PHE A 1 115 ? -20.489 2.332 -1.756 1.00 45.81 115 PHE A N 1
ATOM 915 C CA . PHE A 1 115 ? -20.939 1.125 -1.052 1.00 45.81 115 PHE A CA 1
ATOM 916 C C . PHE A 1 115 ? -22.422 1.253 -0.705 1.00 45.81 115 PHE A C 1
ATOM 918 O O . PHE A 1 115 ? -22.800 2.331 -0.190 1.00 45.81 115 PHE A O 1
#

Radius of gyration: 17.3 Å; Cα contacts (8 Å, |Δi|>4): 49; chains: 1; bounding box: 43×35×42 Å

Organism: NCBI:txid412755

Solvent-accessible surface area (backbone atoms only — not comparable to full-atom values): 7663 Å² total; per-residue (Å²): 136,83,89,80,90,77,89,76,82,64,79,90,50,88,56,31,68,45,36,70,69,14,39,82,71,84,83,90,75,84,77,76,92,49,75,90,59,60,82,65,42,68,98,45,94,69,61,45,78,93,72,63,54,72,66,58,54,52,50,53,50,52,52,52,51,53,50,52,57,50,66,74,66,54,93,67,81,82,72,68,46,52,67,69,56,44,51,51,52,37,52,76,68,68,38,51,68,59,28,50,76,67,74,63,55,88,82,60,99,58,89,66,84,91,112

pLDDT: mean 86.12, std 13.03, range [40.94, 96.44]